Protein AF-A0A2R5FCX0-F1 (afdb_monomer_lite)

InterPro domains:
  IPR032675 Leucine-rich repeat domain superfamily [G3DSA:3.80.10.10] (36-149)

Sequence (157 aa):
CVCDLANGTEAVCTPGGGGSFPADAVVIECYDDGGVFGGNESWPDLQGLDLLQEFYIEHVSAEGELDVLGELPSLTVLRTGPGVELRSFPEGLTASSTLQNLTIASSQLENVSDGLWVLASLINFELNSTGLECLSPLSWVTDASLSLNGETPAVIC

Structure (mmCIF, N/CA/C/O backbone):
data_AF-A0A2R5FCX0-F1
#
_entry.id   AF-A0A2R5FCX0-F1
#
loop_
_atom_site.group_PDB
_atom_site.id
_atom_site.type_symbol
_atom_site.label_atom_id
_atom_site.label_alt_id
_atom_site.label_comp_id
_atom_site.label_asym_id
_atom_site.label_entity_id
_atom_site.label_seq_id
_atom_site.pdbx_PDB_ins_code
_atom_site.Cartn_x
_atom_site.Cartn_y
_atom_site.Cartn_z
_atom_site.occupancy
_atom_site.B_iso_or_equiv
_atom_site.auth_seq_id
_atom_site.auth_comp_id
_ato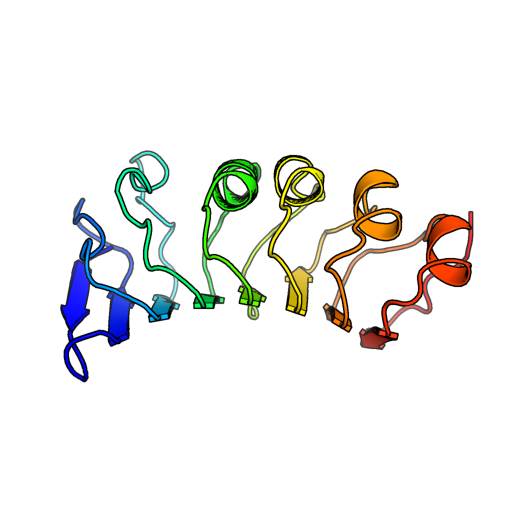m_site.auth_asym_id
_atom_site.auth_atom_id
_atom_site.pdbx_PDB_model_num
ATOM 1 N N . CYS A 1 1 ? -12.616 -12.132 -3.525 1.00 64.25 1 CYS A N 1
ATOM 2 C CA . CYS A 1 1 ? -12.010 -13.241 -2.756 1.00 64.25 1 CYS A CA 1
ATOM 3 C C . CYS A 1 1 ? -13.073 -13.894 -1.889 1.00 64.25 1 CYS A C 1
ATOM 5 O O . CYS A 1 1 ? -14.038 -13.219 -1.548 1.00 64.25 1 CYS A O 1
ATOM 7 N N . VAL A 1 2 ? -12.911 -15.159 -1.510 1.00 68.69 2 VAL A N 1
ATOM 8 C CA . VAL A 1 2 ? -13.639 -15.721 -0.364 1.00 68.69 2 VAL A CA 1
ATOM 9 C C . VAL A 1 2 ? -12.797 -15.436 0.868 1.00 68.69 2 VAL A C 1
ATOM 11 O O . VAL A 1 2 ? -11.653 -15.876 0.934 1.00 68.69 2 VAL A O 1
ATOM 14 N N . CYS A 1 3 ? -13.342 -14.647 1.788 1.00 74.50 3 CYS A N 1
ATOM 15 C CA . CYS A 1 3 ? -12.656 -14.236 3.003 1.00 74.50 3 CYS A CA 1
ATOM 16 C C . CYS A 1 3 ? -13.225 -14.984 4.203 1.00 74.50 3 CYS A C 1
ATOM 18 O O . CYS A 1 3 ? -14.416 -14.870 4.495 1.00 74.50 3 CYS A O 1
ATOM 20 N N . ASP A 1 4 ? -12.357 -15.702 4.904 1.00 74.88 4 ASP A N 1
ATOM 21 C CA . ASP A 1 4 ? -12.657 -16.311 6.190 1.00 74.88 4 ASP A CA 1
ATOM 22 C C . ASP A 1 4 ? -12.060 -15.438 7.300 1.00 74.88 4 ASP A C 1
ATOM 24 O O . ASP A 1 4 ? -10.887 -15.058 7.265 1.00 74.88 4 ASP A O 1
ATOM 28 N N . LEU A 1 5 ? -12.877 -15.099 8.300 1.00 70.94 5 LEU A N 1
ATOM 29 C CA . LEU A 1 5 ? -12.405 -14.373 9.478 1.00 70.94 5 LEU A CA 1
ATOM 30 C C . LEU A 1 5 ? -11.591 -15.327 10.355 1.00 70.94 5 LEU A C 1
ATOM 32 O O . LEU A 1 5 ? -12.148 -16.227 10.986 1.00 70.94 5 LEU A O 1
ATOM 36 N N . ALA A 1 6 ? -10.278 -15.116 10.412 1.00 62.00 6 ALA A N 1
ATOM 37 C CA . ALA A 1 6 ? -9.369 -15.941 11.198 1.00 62.00 6 ALA A CA 1
ATOM 38 C C . ALA A 1 6 ? -9.444 -15.601 12.698 1.00 62.00 6 ALA A C 1
ATOM 40 O O . ALA A 1 6 ? -9.457 -16.511 13.523 1.00 62.00 6 ALA A O 1
ATOM 41 N N . ASN A 1 7 ? -9.551 -14.308 13.053 1.00 66.56 7 ASN A N 1
ATOM 42 C CA . ASN A 1 7 ? -9.510 -13.814 14.445 1.00 66.56 7 ASN A CA 1
ATOM 43 C C . ASN A 1 7 ? -10.404 -12.580 14.708 1.00 66.56 7 ASN A C 1
ATOM 45 O O . ASN A 1 7 ? -10.033 -11.651 15.423 1.00 66.56 7 ASN A O 1
ATOM 49 N N . GLY A 1 8 ? -11.609 -12.546 14.140 1.00 76.44 8 GLY A N 1
ATOM 50 C CA . GLY A 1 8 ? -12.589 -11.477 14.382 1.00 76.44 8 GLY A CA 1
ATOM 51 C C . GLY A 1 8 ? -12.405 -10.241 13.498 1.00 76.44 8 GLY A C 1
ATOM 52 O O . GLY A 1 8 ? -13.361 -9.867 12.839 1.00 76.44 8 GLY A O 1
ATOM 53 N N . THR A 1 9 ? -11.206 -9.651 13.428 1.00 84.25 9 THR A N 1
ATOM 54 C CA . THR A 1 9 ? -10.904 -8.486 12.554 1.00 84.25 9 THR A CA 1
ATOM 55 C C . THR A 1 9 ? -9.828 -8.767 11.504 1.00 84.25 9 THR A C 1
ATOM 57 O O . THR A 1 9 ? -9.456 -7.884 10.738 1.00 84.25 9 THR A O 1
ATOM 60 N N . GLU A 1 10 ? -9.289 -9.980 11.495 1.00 88.94 10 GLU A N 1
ATOM 61 C CA . GLU A 1 10 ? -8.304 -10.445 10.523 1.00 88.94 10 GLU A CA 1
ATOM 62 C C . GLU A 1 10 ? -9.008 -11.358 9.525 1.00 88.94 10 GLU A C 1
ATOM 64 O O . GLU A 1 10 ? -9.633 -12.352 9.918 1.00 88.94 10 GLU A O 1
ATOM 69 N N . ALA A 1 11 ? -8.936 -10.995 8.251 1.00 87.06 11 ALA A N 1
ATOM 70 C CA . ALA A 1 11 ? -9.567 -11.707 7.158 1.00 87.06 11 ALA A CA 1
ATOM 71 C C . ALA A 1 11 ? -8.495 -12.338 6.273 1.00 87.06 11 ALA A C 1
ATOM 73 O O . ALA A 1 11 ? -7.687 -11.634 5.669 1.00 87.06 11 ALA A O 1
ATOM 74 N N . VAL A 1 12 ? -8.525 -13.664 6.171 1.00 85.06 12 VAL A N 1
ATOM 75 C CA . VAL A 1 12 ? -7.694 -14.396 5.218 1.00 85.06 12 VAL A CA 1
ATOM 76 C C . VAL A 1 12 ? -8.556 -14.711 4.011 1.00 85.06 12 VAL A C 1
ATOM 78 O O . VAL A 1 12 ? -9.611 -15.337 4.114 1.00 85.06 12 VAL A O 1
ATOM 81 N N . CYS A 1 13 ? -8.119 -14.228 2.862 1.00 80.12 13 CYS A N 1
ATOM 82 C CA . CYS A 1 13 ? -8.886 -14.197 1.638 1.00 80.12 13 CYS A CA 1
ATOM 83 C C . CYS A 1 13 ? -8.190 -15.037 0.565 1.00 80.12 13 CYS A C 1
ATOM 85 O O . CYS A 1 13 ? -6.999 -14.887 0.310 1.00 80.12 13 CYS A O 1
ATOM 87 N N . THR A 1 14 ? -8.950 -15.898 -0.104 1.00 75.69 14 THR A N 1
ATOM 88 C CA . THR A 1 14 ? -8.472 -16.675 -1.257 1.00 75.69 14 THR A CA 1
ATOM 89 C C . THR A 1 14 ? -9.153 -16.187 -2.538 1.00 75.69 14 THR A C 1
ATOM 91 O O . THR A 1 14 ? -10.342 -15.829 -2.507 1.00 75.69 14 THR A O 1
ATOM 94 N N . PRO A 1 15 ? -8.449 -16.108 -3.681 1.00 67.94 15 PRO A N 1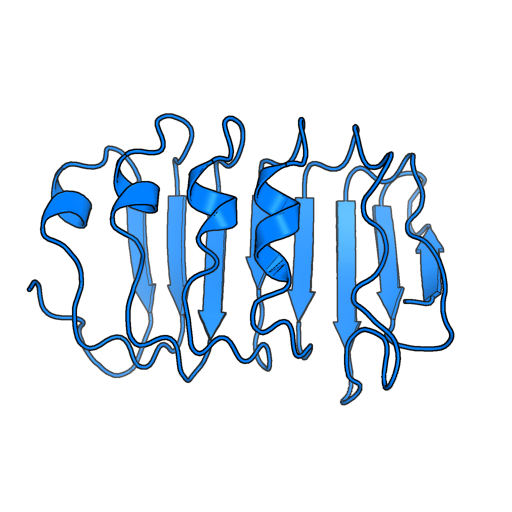
ATOM 95 C CA . PRO A 1 15 ? -9.086 -15.768 -4.947 1.00 67.94 15 PRO A CA 1
ATOM 96 C C . PRO A 1 15 ? -10.162 -16.789 -5.337 1.00 67.94 15 PRO A C 1
ATOM 98 O O . PRO A 1 15 ? -9.970 -17.997 -5.255 1.00 67.94 15 PRO A O 1
ATOM 101 N N . GLY A 1 16 ? -11.323 -16.293 -5.772 1.00 57.09 16 GLY A N 1
ATOM 102 C CA . GLY A 1 16 ? -12.452 -17.119 -6.206 1.00 57.09 16 GLY A CA 1
ATOM 103 C C . GLY A 1 16 ? -13.816 -16.526 -5.838 1.00 57.09 16 GLY A C 1
ATOM 104 O O . GLY A 1 16 ? -14.014 -16.027 -4.734 1.00 57.09 16 GLY A O 1
ATOM 105 N N . GLY A 1 17 ? -14.762 -16.565 -6.780 1.00 54.03 17 GLY A N 1
ATOM 106 C CA . GLY A 1 17 ? -16.206 -16.600 -6.505 1.00 54.03 17 GLY A CA 1
ATOM 107 C C . GLY A 1 17 ? -16.938 -15.326 -6.055 1.00 54.03 17 GLY A C 1
ATOM 108 O O . GLY A 1 17 ? -18.054 -15.463 -5.562 1.00 54.03 17 GLY A O 1
ATOM 109 N N . GLY A 1 18 ? -16.374 -14.122 -6.208 1.00 54.78 18 GLY A N 1
ATOM 110 C CA . GLY A 1 18 ? -17.151 -12.878 -6.051 1.00 54.78 18 GLY A CA 1
ATOM 111 C C . GLY A 1 18 ? -17.589 -12.506 -4.620 1.00 54.78 18 GLY A C 1
ATOM 112 O O . GLY A 1 18 ? -18.670 -11.951 -4.434 1.00 54.78 18 GLY A O 1
ATOM 113 N N . GLY A 1 19 ? -16.784 -12.809 -3.594 1.00 61.84 19 GLY A N 1
ATOM 114 C CA . GLY A 1 19 ? -17.033 -12.353 -2.215 1.00 61.84 19 GLY A CA 1
ATOM 115 C C . GLY A 1 19 ? -16.568 -10.913 -1.934 1.00 61.84 19 GLY A C 1
ATOM 116 O O . GLY A 1 19 ? -15.613 -10.432 -2.548 1.00 61.84 19 GLY A O 1
ATOM 117 N N . SER A 1 20 ? -17.241 -10.246 -0.988 1.00 72.06 20 SER A N 1
ATOM 118 C CA . SER A 1 20 ? -16.876 -8.929 -0.450 1.00 72.06 20 SER A CA 1
ATOM 119 C C . SER A 1 20 ? -15.928 -9.053 0.742 1.00 72.06 20 SER A C 1
ATOM 121 O O . SER A 1 20 ? -15.997 -10.025 1.497 1.00 72.06 20 SER A O 1
ATOM 123 N N . PHE A 1 21 ? -15.097 -8.039 0.960 1.00 82.94 21 PHE A N 1
ATOM 124 C CA . PHE A 1 21 ? -14.307 -7.951 2.183 1.00 82.94 21 PHE A CA 1
ATOM 125 C C . PHE A 1 21 ? -15.192 -7.667 3.409 1.00 82.94 21 PHE A C 1
ATOM 127 O O . PHE A 1 21 ? -16.232 -7.014 3.276 1.00 82.94 21 PHE A O 1
ATOM 134 N N . PRO A 1 22 ? -14.814 -8.143 4.608 1.00 84.75 22 PRO A N 1
ATOM 135 C CA . PRO A 1 22 ? -15.530 -7.805 5.834 1.00 84.75 22 PRO A CA 1
ATOM 136 C C . PRO A 1 22 ? -15.314 -6.325 6.167 1.00 84.75 22 PRO A C 1
ATOM 138 O O . PRO A 1 22 ? -14.176 -5.876 6.261 1.00 84.75 22 PRO A O 1
ATOM 141 N N . ALA A 1 23 ? -16.395 -5.567 6.369 1.00 86.88 23 ALA A N 1
ATOM 142 C CA . ALA A 1 23 ? -16.318 -4.132 6.677 1.00 86.88 23 ALA A CA 1
ATOM 143 C C . ALA A 1 23 ? -15.597 -3.828 8.006 1.00 86.88 23 ALA A C 1
ATOM 145 O O . ALA A 1 23 ? -15.067 -2.739 8.208 1.00 86.88 23 ALA A O 1
ATOM 146 N N . ASP A 1 24 ? -15.587 -4.794 8.922 1.00 89.12 24 ASP A N 1
ATOM 147 C CA . ASP A 1 24 ? -14.906 -4.748 10.212 1.00 89.12 24 ASP A CA 1
ATOM 148 C C . ASP A 1 24 ? -13.472 -5.300 10.172 1.00 89.12 24 ASP A C 1
ATOM 150 O O . AS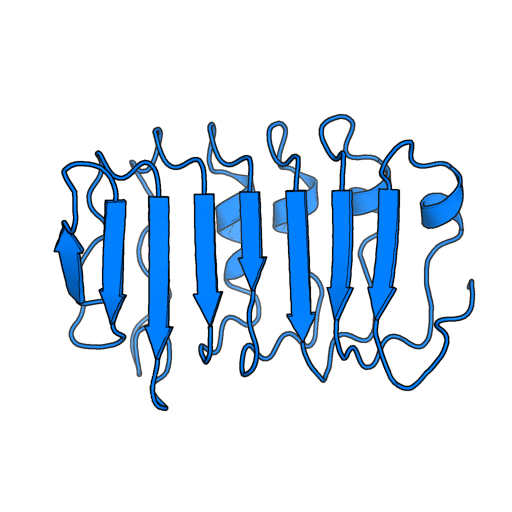P A 1 24 ? -12.801 -5.337 11.208 1.00 89.12 24 ASP A O 1
ATOM 154 N N . ALA A 1 25 ? -12.979 -5.705 8.995 1.00 89.75 25 ALA A N 1
ATOM 155 C CA . ALA A 1 25 ? -11.607 -6.156 8.843 1.00 89.75 25 ALA A CA 1
ATOM 156 C C . ALA A 1 25 ? -10.627 -4.992 9.045 1.00 89.75 25 ALA A C 1
ATOM 158 O O . ALA A 1 25 ? -10.691 -3.957 8.384 1.00 89.75 25 ALA A O 1
ATOM 159 N N . VAL A 1 26 ? -9.688 -5.202 9.960 1.00 94.69 26 VAL A N 1
ATOM 160 C CA . VAL A 1 26 ? -8.536 -4.327 10.204 1.00 94.69 26 VAL A CA 1
ATOM 161 C C . VAL A 1 26 ? -7.330 -4.808 9.405 1.00 94.69 26 VAL A C 1
ATOM 163 O O . VAL A 1 26 ? -6.512 -3.998 8.971 1.00 94.69 26 VAL A O 1
ATOM 166 N N . VAL A 1 27 ? -7.243 -6.120 9.189 1.00 93.31 27 VAL A N 1
ATOM 167 C CA . VAL A 1 27 ? -6.189 -6.767 8.413 1.00 93.31 27 VAL A CA 1
ATOM 168 C C . VAL A 1 27 ? -6.848 -7.653 7.373 1.00 93.31 27 VAL A C 1
ATOM 170 O O . VAL A 1 27 ? -7.718 -8.463 7.706 1.00 93.31 27 VAL A O 1
ATOM 173 N N . ILE A 1 28 ? -6.435 -7.500 6.121 1.00 89.94 28 ILE A N 1
ATOM 174 C CA . ILE A 1 28 ? -6.815 -8.397 5.035 1.00 89.94 28 ILE A CA 1
ATOM 175 C C . ILE A 1 28 ? -5.543 -8.958 4.428 1.00 89.94 28 ILE A C 1
ATOM 177 O O . ILE A 1 28 ? -4.693 -8.213 3.941 1.00 89.94 28 ILE A O 1
ATOM 181 N N . GLU A 1 29 ? -5.457 -10.279 4.405 1.00 87.62 29 GLU A N 1
ATOM 182 C CA . GLU A 1 29 ? -4.377 -10.994 3.750 1.00 87.62 29 GLU A CA 1
ATOM 183 C C . GLU A 1 29 ? -4.946 -11.844 2.628 1.00 87.62 29 GLU A C 1
ATOM 185 O O . GLU A 1 29 ? -5.798 -12.706 2.848 1.00 87.62 29 GLU A O 1
ATOM 190 N N . CYS A 1 30 ? -4.483 -11.599 1.410 1.00 81.12 30 CYS A N 1
ATOM 191 C CA . CYS A 1 30 ? -4.867 -12.375 0.250 1.00 81.12 30 CYS A CA 1
ATOM 192 C C . CYS A 1 30 ? -3.681 -13.188 -0.247 1.00 81.12 30 CYS A C 1
ATOM 194 O O . CYS A 1 30 ? -2.706 -12.624 -0.745 1.00 81.12 30 CYS A O 1
ATOM 196 N N . TYR A 1 31 ? -3.806 -14.506 -0.152 1.00 77.31 31 TYR A N 1
ATOM 197 C CA . TYR A 1 31 ? -2.812 -15.448 -0.646 1.00 77.31 31 TYR A CA 1
ATOM 198 C C . TYR A 1 31 ? -3.419 -16.279 -1.758 1.00 77.31 31 TYR A C 1
ATOM 200 O O . TYR A 1 31 ? -4.587 -16.672 -1.687 1.00 77.31 31 TYR A O 1
ATOM 208 N N . ASP A 1 32 ? -2.605 -16.574 -2.756 1.00 67.44 32 ASP A N 1
ATOM 209 C CA . ASP A 1 32 ? -3.019 -17.356 -3.900 1.00 67.44 32 ASP A CA 1
ATOM 210 C C . ASP A 1 32 ? -2.015 -18.458 -4.265 1.00 67.44 32 ASP A C 1
ATOM 212 O O . ASP A 1 32 ? -0.823 -18.376 -3.963 1.00 67.44 32 ASP A O 1
ATOM 216 N N . ASP A 1 33 ? -2.536 -19.490 -4.928 1.00 56.41 33 ASP A N 1
ATOM 217 C CA . ASP A 1 33 ? -1.844 -20.630 -5.527 1.00 56.41 33 ASP A CA 1
ATOM 218 C C . ASP A 1 33 ? -1.939 -20.672 -7.077 1.00 56.41 33 ASP A C 1
ATOM 220 O O . ASP A 1 33 ? -1.603 -21.689 -7.691 1.00 56.41 33 ASP A O 1
ATOM 224 N N . GLY A 1 34 ? -2.325 -19.572 -7.739 1.00 53.97 34 GLY A N 1
ATOM 225 C CA . GLY A 1 34 ? -2.275 -19.363 -9.197 1.00 53.97 34 GLY A CA 1
ATOM 226 C C . GLY A 1 34 ? -3.522 -18.741 -9.869 1.00 53.97 34 GLY A C 1
ATOM 227 O O . GLY A 1 34 ? -3.637 -18.818 -11.096 1.00 53.97 34 GLY A O 1
ATOM 228 N N . GLY A 1 35 ? -4.479 -18.191 -9.121 1.00 52.47 35 GLY A N 1
ATOM 229 C CA . GLY A 1 35 ? -5.620 -17.396 -9.571 1.00 52.47 35 GLY A CA 1
ATOM 230 C C . GLY A 1 35 ? -5.374 -15.883 -9.753 1.00 52.47 35 GLY A C 1
ATOM 231 O O . GLY A 1 35 ? -4.399 -15.280 -9.329 1.00 52.47 35 GLY A O 1
ATOM 232 N N . VAL A 1 36 ? -6.321 -15.228 -10.426 1.00 52.00 36 VAL A N 1
ATOM 233 C CA . VAL A 1 36 ? -6.359 -13.763 -10.602 1.00 52.00 36 VAL A CA 1
ATOM 234 C C . VAL A 1 36 ? -7.285 -13.183 -9.530 1.00 52.00 36 VAL A C 1
ATOM 236 O O . VAL A 1 36 ? -8.321 -13.795 -9.246 1.00 52.00 36 VAL A O 1
ATOM 239 N N . PHE A 1 37 ? -6.993 -12.004 -8.961 1.00 51.66 37 PHE A N 1
ATOM 240 C CA . PHE A 1 37 ? -8.006 -11.287 -8.174 1.00 51.66 37 PHE A CA 1
ATOM 241 C C . PHE A 1 37 ? -9.245 -11.081 -9.050 1.00 51.66 37 PHE A C 1
ATOM 243 O O . PHE A 1 37 ? -9.144 -10.533 -10.140 1.00 51.66 37 PHE A O 1
ATOM 250 N N . GLY A 1 38 ? -10.395 -11.596 -8.615 1.00 45.69 38 GLY A N 1
ATOM 251 C CA . GLY A 1 38 ? -11.632 -11.530 -9.399 1.00 45.69 38 GLY A CA 1
ATOM 252 C C . GLY A 1 38 ? -11.722 -12.502 -10.586 1.00 45.69 38 GLY A C 1
ATOM 253 O O . GLY A 1 38 ? -12.807 -12.699 -11.116 1.00 45.69 38 GLY A O 1
ATOM 254 N N . GLY A 1 39 ? -10.666 -13.205 -11.004 1.00 51.06 39 GLY A N 1
ATOM 255 C CA . GLY A 1 39 ? -10.753 -14.055 -12.201 1.00 51.06 39 GLY A CA 1
ATOM 256 C C . GLY A 1 39 ? -11.067 -13.229 -13.461 1.00 51.06 39 GLY A C 1
ATOM 257 O O . GLY A 1 39 ? -10.251 -12.430 -13.898 1.00 51.06 39 GLY A O 1
ATOM 258 N N . ASN A 1 40 ? -12.238 -13.435 -14.070 1.00 48.81 40 ASN A N 1
ATOM 259 C CA . ASN A 1 40 ? -12.795 -12.594 -15.144 1.00 48.81 40 ASN A CA 1
ATOM 260 C C . ASN A 1 40 ? -13.643 -11.412 -14.619 1.00 48.81 40 ASN A C 1
ATOM 262 O O . ASN A 1 40 ? -14.323 -10.751 -15.407 1.00 48.81 40 ASN A O 1
ATOM 266 N N . GLU A 1 41 ? -13.653 -11.192 -13.309 1.00 52.94 41 GLU A N 1
ATOM 267 C CA . GLU A 1 41 ? -14.399 -10.156 -12.599 1.00 52.94 41 GLU A CA 1
ATOM 268 C C . GLU A 1 41 ? -13.451 -9.045 -12.128 1.00 52.94 41 GLU A C 1
ATOM 270 O O . GLU A 1 41 ? -12.258 -9.259 -11.925 1.00 52.94 41 GLU A O 1
ATOM 275 N N . SER A 1 42 ? -14.006 -7.842 -11.994 1.00 61.34 42 SER A N 1
ATOM 276 C CA . SER A 1 42 ? -13.323 -6.627 -11.549 1.00 61.34 42 SER A CA 1
ATOM 277 C C . SER A 1 42 ? -12.684 -6.775 -10.163 1.00 61.34 42 SER A C 1
ATOM 279 O O . SER A 1 42 ? -13.102 -7.613 -9.360 1.00 61.34 42 SER A O 1
ATOM 281 N N . TRP A 1 43 ? -11.710 -5.909 -9.866 1.00 69.25 43 TRP A N 1
ATOM 282 C CA . TRP A 1 43 ? -11.178 -5.721 -8.517 1.00 69.25 43 TRP A CA 1
ATOM 283 C C . TRP A 1 43 ? -12.321 -5.595 -7.487 1.00 69.25 43 TRP A C 1
ATOM 285 O O . TRP A 1 43 ? -13.343 -4.966 -7.787 1.00 69.25 43 TRP A O 1
ATOM 295 N N . PRO A 1 44 ? -12.213 -6.225 -6.303 1.00 72.12 44 PRO A N 1
ATOM 296 C CA . PRO A 1 44 ? -13.263 -6.181 -5.297 1.00 72.12 44 PRO A CA 1
ATOM 297 C C . PRO A 1 44 ? -13.529 -4.753 -4.833 1.00 72.12 44 PRO A C 1
ATOM 299 O O . PRO A 1 44 ? -12.618 -3.936 -4.706 1.00 72.12 44 PRO A O 1
ATOM 302 N N . ASP A 1 45 ? -14.797 -4.486 -4.533 1.00 75.62 45 ASP A N 1
ATOM 303 C CA . ASP A 1 45 ? -15.208 -3.214 -3.958 1.00 75.62 45 ASP A CA 1
ATOM 304 C C . ASP A 1 45 ? -14.582 -3.048 -2.567 1.00 75.62 45 ASP A C 1
ATOM 306 O O . ASP A 1 45 ? -14.737 -3.903 -1.690 1.00 75.62 45 ASP A O 1
ATOM 310 N N . LEU A 1 46 ? -13.853 -1.947 -2.395 1.00 80.81 46 LEU A N 1
ATOM 311 C CA . LEU A 1 46 ? -13.210 -1.567 -1.140 1.00 80.81 46 LEU A CA 1
ATOM 312 C C . LEU A 1 46 ? -14.048 -0.554 -0.346 1.00 80.81 46 LEU A C 1
ATOM 314 O O . LEU A 1 46 ? -13.634 -0.130 0.735 1.00 80.81 46 LEU A O 1
ATOM 318 N N . GLN A 1 47 ? -15.215 -0.145 -0.858 1.00 81.56 47 GLN A N 1
ATOM 319 C CA . GLN A 1 47 ? -16.092 0.785 -0.151 1.00 81.56 47 GLN A CA 1
ATOM 320 C C . GLN A 1 47 ? -16.521 0.228 1.208 1.00 81.56 47 GLN A C 1
ATOM 322 O O . GLN A 1 47 ? -16.979 -0.907 1.333 1.00 81.56 47 GLN A O 1
ATOM 327 N N . GLY A 1 48 ? -16.413 1.071 2.236 1.00 84.50 48 GLY A N 1
ATOM 328 C CA . GLY A 1 48 ? -16.792 0.727 3.607 1.00 84.50 48 GLY A CA 1
ATOM 329 C C . GLY A 1 48 ? -15.712 -0.004 4.404 1.00 84.50 48 GLY A C 1
ATOM 330 O O . GLY A 1 48 ? -15.957 -0.335 5.562 1.00 84.50 48 GLY A O 1
ATOM 331 N N . LEU A 1 49 ? -14.514 -0.211 3.845 1.00 89.69 49 LEU A N 1
ATOM 332 C CA . LEU A 1 49 ? -13.337 -0.701 4.576 1.00 89.69 49 LEU A CA 1
ATOM 333 C C . LEU A 1 49 ? -12.651 0.418 5.374 1.00 89.69 49 LEU A C 1
ATOM 335 O O . LEU A 1 49 ? -11.431 0.573 5.356 1.00 89.69 49 LEU A O 1
ATOM 339 N N . ASP A 1 50 ? -13.441 1.203 6.105 1.00 92.25 50 ASP A N 1
ATOM 340 C CA . ASP A 1 50 ? -12.974 2.394 6.826 1.00 92.25 50 ASP A CA 1
ATOM 341 C C . ASP A 1 50 ? -12.003 2.054 7.968 1.00 92.25 50 ASP A C 1
ATOM 343 O O . ASP A 1 50 ? -11.275 2.922 8.449 1.00 92.25 50 ASP A O 1
ATOM 347 N N . LEU A 1 51 ? -12.004 0.797 8.419 1.00 94.38 51 LEU A N 1
ATOM 348 C CA . LEU A 1 51 ? -11.169 0.291 9.509 1.00 94.38 51 LEU A CA 1
ATOM 349 C C . LEU A 1 51 ? -9.916 -0.443 9.027 1.00 94.38 51 LEU A C 1
ATOM 351 O O . LEU A 1 51 ? -9.079 -0.790 9.864 1.00 94.38 51 LEU A O 1
ATOM 355 N N . LEU A 1 52 ? -9.781 -0.673 7.717 1.00 94.94 52 LEU A N 1
ATOM 356 C CA . LEU A 1 52 ? -8.672 -1.438 7.167 1.00 94.94 52 LEU A CA 1
ATOM 357 C C . LEU A 1 52 ? -7.363 -0.679 7.371 1.00 94.94 52 LEU A C 1
ATOM 359 O O . LEU A 1 52 ? -7.193 0.433 6.874 1.00 94.94 52 LEU A O 1
ATOM 363 N N . GLN A 1 53 ? -6.442 -1.297 8.103 1.00 96.56 53 GLN A N 1
ATOM 364 C CA . GLN A 1 53 ? -5.130 -0.740 8.425 1.00 96.56 53 GLN A CA 1
ATOM 365 C C . GLN A 1 53 ? -4.019 -1.434 7.657 1.00 96.56 53 GLN A C 1
ATOM 367 O O . GLN A 1 53 ? -3.061 -0.766 7.258 1.00 96.56 53 GLN A O 1
ATOM 372 N N . GLU A 1 54 ? -4.156 -2.740 7.435 1.00 95.88 54 GLU A N 1
ATOM 373 C CA . GLU A 1 54 ? -3.139 -3.557 6.787 1.00 95.88 54 GLU A CA 1
ATOM 374 C C . GLU A 1 54 ? -3.747 -4.357 5.638 1.00 95.88 54 GLU A C 1
ATOM 376 O O . GLU A 1 54 ? -4.726 -5.088 5.811 1.00 95.88 54 GLU A O 1
ATOM 381 N N . PHE A 1 55 ? -3.150 -4.219 4.457 1.00 92.62 55 PHE A N 1
ATOM 382 C CA . PHE A 1 55 ? -3.532 -4.971 3.271 1.00 92.62 55 PHE A CA 1
ATOM 383 C C . PHE A 1 55 ? -2.315 -5.710 2.722 1.00 92.62 55 PHE A C 1
ATOM 385 O O . PHE A 1 55 ? -1.312 -5.092 2.346 1.00 92.62 55 PHE A O 1
ATOM 392 N N . TYR A 1 56 ? -2.409 -7.036 2.692 1.00 90.00 56 TYR A N 1
ATOM 393 C CA . TYR A 1 56 ? -1.401 -7.913 2.121 1.00 90.00 56 TYR A CA 1
ATOM 394 C C . TYR A 1 56 ? -1.961 -8.663 0.920 1.00 90.00 56 TYR A C 1
ATOM 396 O O . TYR A 1 56 ? -3.042 -9.248 0.998 1.00 90.00 56 TYR A O 1
ATOM 404 N N . ILE A 1 57 ? -1.211 -8.669 -0.179 1.00 85.06 57 ILE A N 1
ATOM 405 C CA . ILE A 1 57 ? -1.528 -9.461 -1.368 1.00 85.06 57 ILE A CA 1
ATOM 406 C C . ILE A 1 57 ? -0.296 -10.213 -1.849 1.00 85.06 57 ILE A C 1
ATOM 408 O O . ILE A 1 57 ? 0.794 -9.654 -1.915 1.00 85.06 57 ILE A O 1
ATOM 412 N N . GLU A 1 58 ? -0.465 -11.466 -2.236 1.00 82.25 58 GLU A N 1
ATOM 413 C CA . GLU A 1 58 ? 0.602 -12.301 -2.779 1.00 82.25 58 GLU A CA 1
ATOM 414 C C . GLU A 1 58 ? 0.050 -13.195 -3.887 1.00 82.25 58 GLU A C 1
ATOM 416 O O . GLU A 1 58 ? -1.084 -13.657 -3.794 1.00 82.25 58 GLU A O 1
ATOM 421 N N . HIS A 1 59 ? 0.854 -13.439 -4.925 1.00 76.38 59 HIS A N 1
ATOM 422 C CA . HIS A 1 59 ? 0.499 -14.272 -6.076 1.00 76.38 59 HIS A CA 1
ATOM 423 C C . HIS A 1 59 ? -0.749 -13.793 -6.842 1.00 76.38 59 HIS A C 1
ATOM 425 O O . HIS A 1 59 ? -1.442 -14.578 -7.468 1.00 76.38 59 HIS A O 1
ATOM 431 N N . VAL A 1 60 ? -1.013 -12.482 -6.854 1.00 71.62 60 VAL A N 1
ATOM 432 C CA . VAL A 1 60 ? -2.220 -11.884 -7.445 1.00 71.62 60 VAL A CA 1
ATOM 433 C C . VAL A 1 60 ? -1.867 -10.840 -8.511 1.00 71.62 60 VAL A C 1
ATOM 435 O O . VAL A 1 60 ? -1.073 -9.939 -8.259 1.00 71.62 60 VAL A O 1
ATOM 438 N N . SER A 1 61 ? -2.523 -10.875 -9.678 1.00 70.12 61 SER A N 1
ATOM 439 C CA . SER A 1 61 ? -2.449 -9.767 -10.649 1.00 70.12 61 SER A CA 1
ATOM 440 C C . SER A 1 61 ? -3.295 -8.571 -10.186 1.00 70.12 61 SER A C 1
ATOM 442 O O . SER A 1 61 ? -4.486 -8.731 -9.919 1.00 70.12 61 SER A O 1
ATOM 444 N N . ALA A 1 62 ? -2.675 -7.389 -10.083 1.00 68.94 62 ALA A N 1
ATOM 445 C CA . ALA A 1 62 ? -3.274 -6.163 -9.535 1.00 68.94 62 ALA A CA 1
ATOM 446 C C . ALA A 1 62 ? -2.917 -4.895 -10.348 1.00 68.94 62 ALA A C 1
ATOM 448 O O . ALA A 1 62 ? -2.866 -3.789 -9.805 1.00 68.94 62 ALA A O 1
ATOM 449 N N . GLU A 1 63 ? -2.607 -5.047 -11.641 1.00 68.06 63 GLU A N 1
ATOM 450 C CA . GLU A 1 63 ? -2.144 -3.950 -12.508 1.00 68.06 63 GLU A CA 1
ATOM 451 C C . GLU A 1 63 ? -3.194 -2.824 -12.593 1.00 68.06 63 GLU A C 1
ATOM 453 O O . GLU A 1 63 ? -4.299 -3.038 -13.077 1.00 68.06 63 GLU A O 1
ATOM 458 N N . GLY A 1 64 ? -2.847 -1.622 -12.113 1.00 66.44 64 GLY A N 1
ATOM 459 C CA . GLY A 1 64 ? -3.721 -0.436 -12.131 1.00 66.44 64 GLY A CA 1
ATOM 460 C C . GLY A 1 64 ? -4.841 -0.418 -11.082 1.00 66.44 64 GLY A C 1
ATOM 461 O O . GLY A 1 64 ? -5.524 0.589 -10.940 1.00 66.44 64 GLY A O 1
ATOM 462 N N . GLU A 1 65 ? -5.010 -1.493 -10.314 1.00 76.62 65 GLU A N 1
ATOM 463 C CA . GLU A 1 65 ? -6.125 -1.640 -9.369 1.00 76.62 65 GLU A CA 1
ATOM 464 C C . GLU A 1 65 ? -5.735 -1.299 -7.921 1.00 76.62 65 GLU A C 1
ATOM 466 O O . GLU A 1 65 ? -6.585 -1.165 -7.047 1.00 76.62 65 GLU A O 1
ATOM 471 N N . LEU A 1 66 ? -4.442 -1.110 -7.637 1.00 84.94 66 LEU A N 1
ATOM 472 C CA . LEU A 1 66 ? -3.984 -0.684 -6.308 1.00 84.94 66 LEU A CA 1
ATOM 473 C C . LEU A 1 66 ? -4.213 0.811 -6.043 1.00 84.94 66 LEU A C 1
ATOM 475 O O . LEU A 1 66 ? -4.076 1.244 -4.901 1.00 84.94 66 LEU A O 1
ATOM 479 N N . ASP A 1 67 ? -4.591 1.596 -7.057 1.00 87.38 67 ASP A N 1
ATOM 480 C CA . ASP A 1 67 ? -4.836 3.036 -6.916 1.00 87.38 67 ASP A CA 1
ATOM 481 C C . ASP A 1 67 ? -5.938 3.337 -5.894 1.00 87.38 67 ASP A C 1
ATOM 483 O O . ASP A 1 67 ? -5.792 4.246 -5.074 1.00 87.38 67 ASP A O 1
ATOM 487 N N . VAL A 1 68 ? -7.005 2.529 -5.881 1.00 86.94 68 VAL A N 1
ATOM 488 C CA . VAL A 1 68 ? -8.146 2.709 -4.968 1.00 86.94 68 VAL A CA 1
ATOM 489 C C . VAL A 1 68 ? -7.760 2.542 -3.492 1.00 86.94 68 VAL A C 1
ATOM 491 O O . VAL A 1 68 ? -8.413 3.100 -2.613 1.00 86.94 68 VAL A O 1
ATOM 494 N N . LEU A 1 69 ? -6.654 1.852 -3.185 1.00 90.06 69 LEU A N 1
ATOM 495 C CA . LEU A 1 69 ? -6.162 1.716 -1.809 1.00 90.06 69 LEU A CA 1
ATOM 496 C C . LEU A 1 69 ? -5.685 3.053 -1.225 1.00 90.06 69 LEU A C 1
ATOM 498 O O . LEU A 1 69 ? -5.667 3.211 -0.005 1.00 90.06 69 LEU A O 1
ATOM 502 N N . GLY A 1 70 ? -5.333 4.025 -2.072 1.00 90.31 70 GLY A N 1
ATOM 503 C CA . GLY A 1 70 ? -4.969 5.371 -1.635 1.00 90.31 70 GLY A CA 1
ATOM 504 C C . GLY A 1 70 ? -6.132 6.154 -1.021 1.00 90.31 70 GLY A C 1
ATOM 505 O O . GLY A 1 70 ? -5.900 7.080 -0.244 1.00 90.31 70 GLY A O 1
ATOM 506 N N . GLU A 1 71 ? -7.373 5.764 -1.324 1.00 91.25 71 GLU A N 1
ATOM 507 C CA . GLU A 1 71 ? -8.593 6.398 -0.810 1.00 91.25 71 GLU A CA 1
ATOM 508 C C . GLU A 1 71 ? -9.017 5.854 0.563 1.00 91.25 71 GLU A C 1
ATOM 510 O O . GLU A 1 71 ? -9.897 6.426 1.211 1.00 91.25 71 GLU A O 1
ATOM 515 N N . LEU A 1 72 ? -8.395 4.766 1.032 1.00 93.31 72 LEU A N 1
ATOM 516 C CA . LEU A 1 72 ? -8.751 4.146 2.301 1.00 93.31 72 LEU A CA 1
ATOM 517 C C . LEU A 1 72 ? -8.294 5.013 3.485 1.00 93.31 72 LEU A C 1
ATOM 519 O O . LEU A 1 72 ? -7.096 5.260 3.645 1.00 93.31 72 LEU A O 1
ATOM 523 N N . PRO A 1 73 ? -9.220 5.438 4.365 1.00 94.06 73 PRO A N 1
ATOM 524 C CA . PRO A 1 73 ? -8.951 6.473 5.363 1.00 94.06 73 PRO A CA 1
ATOM 525 C C . PRO A 1 73 ? -8.058 6.011 6.518 1.00 94.06 73 PRO A C 1
ATOM 527 O O . PRO A 1 73 ? -7.574 6.851 7.273 1.00 94.06 73 PRO A O 1
ATOM 530 N N . SER A 1 74 ? -7.873 4.699 6.678 1.00 96.25 74 SER A N 1
ATOM 531 C CA . SER A 1 74 ? -7.125 4.101 7.788 1.00 96.25 74 SER A CA 1
ATOM 532 C C . SER A 1 74 ? -5.952 3.237 7.332 1.00 96.25 74 SER A C 1
ATOM 534 O O . SER A 1 74 ? -5.248 2.698 8.185 1.00 96.25 74 SER A O 1
ATOM 536 N N . LEU A 1 75 ? -5.712 3.101 6.022 1.00 96.69 75 LEU A N 1
ATOM 537 C CA . LEU A 1 75 ? -4.681 2.198 5.521 1.00 96.69 75 LEU A CA 1
ATOM 538 C C . LEU A 1 75 ? -3.299 2.751 5.878 1.00 96.69 75 LEU A C 1
ATOM 540 O O . LEU A 1 75 ? -2.924 3.846 5.460 1.00 96.69 75 LEU A O 1
ATOM 544 N N . THR A 1 76 ? -2.540 1.984 6.654 1.00 97.50 76 THR A N 1
ATOM 545 C CA . THR A 1 76 ? -1.195 2.360 7.119 1.00 97.50 76 THR A CA 1
ATOM 546 C C . THR A 1 76 ? -0.115 1.446 6.564 1.00 97.50 76 THR A C 1
ATOM 548 O O . THR A 1 76 ? 1.029 1.881 6.410 1.00 97.50 76 THR A O 1
ATOM 551 N N . VAL A 1 77 ? -0.469 0.205 6.228 1.00 97.19 77 VAL A N 1
ATOM 552 C CA . VAL A 1 77 ? 0.454 -0.805 5.720 1.00 97.19 77 VAL A CA 1
ATOM 553 C C . VAL A 1 77 ? -0.107 -1.410 4.440 1.00 97.19 77 VAL A C 1
ATOM 555 O O . VAL A 1 77 ? -1.186 -2.000 4.440 1.00 97.19 77 VAL A O 1
ATOM 558 N N . LEU A 1 78 ? 0.662 -1.307 3.359 1.00 94.31 78 LEU A N 1
ATOM 559 C CA . LEU A 1 78 ? 0.418 -2.039 2.122 1.00 94.31 78 LEU A CA 1
ATOM 560 C C . LEU A 1 78 ? 1.637 -2.889 1.801 1.00 94.31 78 LEU A C 1
ATOM 562 O O . LEU A 1 78 ? 2.757 -2.385 1.689 1.00 94.31 78 LEU A O 1
ATOM 566 N N . ARG A 1 79 ? 1.419 -4.188 1.635 1.00 92.25 79 ARG A N 1
ATOM 567 C CA . ARG A 1 79 ? 2.480 -5.137 1.324 1.00 92.25 79 ARG A CA 1
ATOM 568 C C . ARG A 1 79 ? 2.050 -6.008 0.154 1.00 92.25 79 ARG A C 1
ATOM 570 O O . ARG A 1 79 ? 0.990 -6.622 0.172 1.00 92.25 79 ARG A O 1
ATOM 577 N N . THR A 1 80 ? 2.901 -6.064 -0.858 1.00 88.56 80 THR A N 1
ATOM 578 C CA . THR A 1 80 ? 2.767 -7.009 -1.965 1.00 88.56 80 THR A CA 1
ATOM 579 C C . THR A 1 80 ? 3.879 -8.044 -1.860 1.00 88.56 80 THR A C 1
ATOM 581 O O . THR A 1 80 ? 5.026 -7.711 -1.545 1.00 88.56 80 THR A O 1
ATOM 584 N N . GLY A 1 81 ? 3.520 -9.306 -2.045 1.00 84.12 81 GLY A N 1
ATOM 585 C CA . GLY A 1 81 ? 4.425 -10.440 -2.050 1.00 84.12 81 GLY A CA 1
ATOM 586 C C . GLY A 1 81 ? 4.788 -10.893 -3.470 1.00 84.12 81 GLY A C 1
ATOM 587 O O . GLY A 1 81 ? 4.360 -10.292 -4.458 1.00 84.12 81 GLY A O 1
ATOM 588 N N . PRO A 1 82 ? 5.590 -11.963 -3.587 1.00 77.25 82 PRO A N 1
ATOM 589 C CA . PRO A 1 82 ? 5.931 -12.587 -4.861 1.00 77.25 82 PRO A CA 1
ATOM 590 C C . PRO A 1 82 ? 4.707 -12.888 -5.734 1.00 77.25 82 PRO A C 1
ATOM 592 O O . PRO A 1 82 ? 3.618 -13.155 -5.240 1.00 77.25 82 PRO A O 1
ATOM 595 N N . GLY A 1 83 ? 4.886 -12.863 -7.056 1.00 76.31 83 GLY A N 1
ATOM 596 C CA . GLY A 1 83 ? 3.814 -13.176 -8.008 1.00 76.31 83 GLY A CA 1
ATOM 597 C C . GLY A 1 83 ? 2.786 -12.060 -8.216 1.00 76.31 83 GLY A C 1
ATOM 598 O O . GLY A 1 83 ? 1.884 -12.233 -9.031 1.00 76.31 83 GLY A O 1
ATOM 599 N N . VAL A 1 84 ? 2.939 -10.913 -7.547 1.00 79.81 84 VAL A N 1
ATOM 600 C CA . VAL A 1 84 ? 2.220 -9.688 -7.904 1.00 79.81 84 VAL A CA 1
ATOM 601 C C . VAL A 1 84 ? 2.944 -9.007 -9.066 1.00 79.81 84 VAL A C 1
ATOM 603 O O . VAL A 1 84 ? 4.096 -8.589 -8.954 1.00 79.81 84 VAL A O 1
ATOM 606 N N . GLU A 1 85 ? 2.279 -8.919 -10.217 1.00 77.25 85 GLU A N 1
ATOM 607 C CA . GLU A 1 85 ? 2.817 -8.244 -11.401 1.00 77.25 85 GLU A CA 1
ATOM 608 C C . GLU A 1 85 ? 2.348 -6.784 -11.441 1.00 77.25 85 GLU A C 1
ATOM 610 O O . GLU A 1 85 ? 1.182 -6.503 -11.716 1.00 77.25 85 GLU A O 1
ATOM 615 N N . LEU A 1 86 ? 3.266 -5.847 -11.183 1.00 79.19 86 LEU A N 1
ATOM 616 C CA . LEU A 1 86 ? 3.054 -4.405 -11.355 1.00 79.19 86 LEU A CA 1
ATOM 617 C C . LEU A 1 86 ? 4.040 -3.866 -12.388 1.00 79.19 86 LEU A C 1
ATOM 619 O O . LEU A 1 86 ? 5.245 -3.861 -12.130 1.00 79.19 86 LEU A O 1
ATOM 623 N N . ARG A 1 87 ? 3.537 -3.396 -13.532 1.00 79.00 87 ARG A N 1
ATOM 624 C CA . ARG A 1 87 ? 4.355 -2.709 -14.547 1.00 79.00 87 ARG A CA 1
ATOM 625 C C . ARG A 1 87 ? 4.500 -1.218 -14.275 1.00 79.00 87 ARG A C 1
ATOM 627 O O . ARG A 1 87 ? 5.550 -0.635 -14.522 1.00 79.00 87 ARG A O 1
ATOM 634 N N . SER A 1 88 ? 3.445 -0.612 -13.745 1.00 81.75 88 SER A N 1
ATOM 635 C CA . SER A 1 88 ? 3.406 0.789 -13.341 1.00 81.75 88 SER A CA 1
ATOM 636 C C . SER A 1 88 ? 3.207 0.907 -11.839 1.00 81.75 88 SER A C 1
ATOM 638 O O . SER A 1 88 ? 2.530 0.082 -11.219 1.00 81.75 88 SER A O 1
ATOM 640 N N . PHE A 1 89 ? 3.777 1.961 -11.260 1.00 86.12 89 PHE A N 1
ATOM 641 C CA . PHE A 1 89 ? 3.506 2.314 -9.877 1.00 86.12 89 PHE A CA 1
ATOM 642 C C . PHE A 1 89 ? 2.040 2.767 -9.733 1.00 86.12 89 PHE A C 1
ATOM 644 O O . PHE A 1 89 ? 1.563 3.509 -10.595 1.00 86.12 89 PHE A O 1
ATOM 651 N N . PRO A 1 90 ? 1.314 2.342 -8.684 1.00 87.56 90 PRO A N 1
ATOM 652 C CA . PRO A 1 90 ? -0.048 2.804 -8.433 1.00 87.56 90 PRO A CA 1
ATOM 653 C C . PRO A 1 90 ? -0.059 4.246 -7.903 1.00 87.56 90 PRO A C 1
ATOM 655 O O . PRO A 1 90 ? 0.146 4.509 -6.714 1.00 87.56 90 PRO A O 1
ATOM 658 N N . GLU A 1 91 ? -0.284 5.193 -8.812 1.00 88.94 91 GLU A N 1
ATOM 659 C CA . GLU A 1 91 ? -0.320 6.634 -8.550 1.00 88.94 91 GLU A CA 1
ATOM 660 C C . GLU A 1 91 ? -1.344 7.026 -7.478 1.00 88.94 91 GLU A C 1
ATOM 662 O O . GLU A 1 91 ? -1.110 7.977 -6.730 1.00 88.94 91 GLU A O 1
ATOM 667 N N . GLY A 1 92 ? -2.446 6.287 -7.335 1.00 89.25 92 GLY A N 1
ATOM 668 C CA . GLY A 1 92 ? -3.457 6.552 -6.309 1.00 89.25 92 GLY A CA 1
ATOM 669 C C . GLY A 1 92 ? -2.897 6.480 -4.886 1.00 89.25 92 GLY A C 1
ATOM 670 O O . GLY A 1 92 ? -3.305 7.259 -4.023 1.00 89.25 92 GLY A O 1
ATOM 671 N N . LEU A 1 93 ? -1.869 5.654 -4.645 1.00 91.19 93 LEU A N 1
ATOM 672 C CA . LEU A 1 93 ? -1.206 5.579 -3.337 1.00 91.19 93 LEU A CA 1
ATOM 673 C C . LEU A 1 93 ? -0.521 6.890 -2.937 1.00 91.19 93 LEU A C 1
ATOM 675 O O . LEU A 1 93 ? -0.372 7.159 -1.747 1.00 91.19 93 LEU A O 1
ATOM 679 N N . THR A 1 94 ? -0.138 7.725 -3.906 1.00 90.69 94 THR A N 1
ATOM 680 C CA . THR A 1 94 ? 0.490 9.032 -3.645 1.00 90.69 94 THR A CA 1
ATOM 681 C C . THR A 1 94 ? -0.478 10.057 -3.051 1.00 90.69 94 THR A C 1
ATOM 683 O O . THR A 1 94 ? -0.048 11.092 -2.546 1.00 90.69 94 THR A O 1
ATOM 686 N N . ALA A 1 95 ? -1.783 9.773 -3.076 1.00 90.12 95 ALA A N 1
ATOM 687 C CA . ALA A 1 95 ? -2.802 10.585 -2.422 1.00 90.12 95 ALA A CA 1
ATOM 688 C C . ALA A 1 95 ? -3.093 10.139 -0.978 1.00 90.12 95 ALA A C 1
ATOM 690 O O . ALA A 1 95 ? -3.806 10.845 -0.259 1.00 90.12 95 ALA A O 1
ATOM 691 N N . SER A 1 96 ? -2.554 8.995 -0.536 1.00 92.44 96 SER A N 1
ATOM 692 C CA . SER A 1 96 ? -2.814 8.491 0.811 1.00 92.44 96 SER A CA 1
ATOM 693 C C . SER A 1 96 ? -2.216 9.413 1.871 1.00 92.44 96 SER A C 1
ATOM 695 O O . SER A 1 96 ? -1.037 9.751 1.840 1.00 92.44 96 SER A O 1
ATOM 697 N N . SER A 1 97 ? -3.029 9.793 2.855 1.00 90.69 97 SER A N 1
ATOM 698 C CA . SER A 1 97 ? -2.585 10.616 3.991 1.00 90.69 97 SER A CA 1
ATOM 699 C C . SER A 1 97 ? -2.167 9.798 5.216 1.00 90.69 97 SER A C 1
ATOM 701 O O . SER A 1 97 ? -1.699 10.364 6.207 1.00 90.69 97 SER A O 1
ATOM 703 N N . THR A 1 98 ? -2.346 8.477 5.161 1.00 95.62 98 THR A N 1
ATOM 704 C CA . THR A 1 98 ? -2.158 7.561 6.294 1.00 95.62 98 THR A CA 1
ATOM 705 C C . THR A 1 98 ? -1.139 6.467 6.031 1.00 95.62 98 THR A C 1
ATOM 707 O O . THR A 1 98 ? -0.647 5.883 6.996 1.00 95.62 98 THR A O 1
ATOM 710 N N . LEU A 1 99 ? -0.799 6.195 4.767 1.00 96.00 99 LEU A N 1
ATOM 711 C CA . LEU A 1 99 ? 0.137 5.137 4.409 1.00 96.00 99 LEU A CA 1
ATOM 712 C C . LEU A 1 99 ? 1.522 5.428 4.998 1.00 96.00 99 LEU A C 1
ATOM 714 O O . LEU A 1 99 ? 2.121 6.470 4.727 1.00 96.00 99 LEU A O 1
ATOM 718 N N . GLN A 1 100 ? 2.012 4.497 5.814 1.00 96.31 100 GLN A N 1
ATOM 719 C CA . GLN A 1 100 ? 3.278 4.597 6.543 1.00 96.31 100 GLN A CA 1
ATOM 720 C C . GLN A 1 100 ? 4.299 3.585 6.045 1.00 96.31 100 GLN A C 1
ATOM 722 O O . GLN A 1 100 ? 5.481 3.906 5.943 1.00 96.31 100 GLN A O 1
ATOM 727 N N . ASN A 1 101 ? 3.855 2.368 5.737 1.00 96.06 101 ASN A N 1
ATOM 728 C CA . ASN A 1 101 ? 4.722 1.289 5.292 1.00 96.06 101 ASN A CA 1
ATOM 729 C C . ASN A 1 101 ? 4.229 0.765 3.949 1.00 96.06 101 ASN A C 1
ATOM 731 O O . ASN A 1 101 ? 3.097 0.288 3.840 1.00 96.06 101 ASN A O 1
ATOM 735 N N . LEU A 1 102 ? 5.096 0.834 2.946 1.00 93.62 102 LEU A N 1
ATOM 736 C CA . LEU A 1 102 ? 4.832 0.302 1.619 1.00 93.62 102 LEU A CA 1
ATOM 737 C C . LEU A 1 102 ? 5.921 -0.704 1.250 1.00 93.62 102 LEU A C 1
ATOM 739 O O . LEU A 1 102 ? 7.096 -0.355 1.176 1.00 93.62 102 LEU A O 1
ATOM 743 N N . THR A 1 103 ? 5.530 -1.944 0.983 1.00 92.38 103 THR A N 1
ATOM 744 C CA . THR A 1 103 ? 6.420 -2.957 0.406 1.00 92.38 103 THR A CA 1
ATOM 745 C C . THR A 1 103 ? 5.887 -3.360 -0.957 1.00 92.38 103 THR A C 1
ATOM 747 O O . THR A 1 103 ? 4.792 -3.921 -1.060 1.00 92.38 103 THR A O 1
ATOM 750 N N . ILE A 1 104 ? 6.671 -3.110 -2.004 1.00 87.69 104 ILE A N 1
ATOM 751 C CA . ILE A 1 104 ? 6.363 -3.565 -3.357 1.00 87.69 104 ILE A CA 1
ATOM 752 C C . ILE A 1 104 ? 7.345 -4.657 -3.780 1.00 87.69 104 ILE A C 1
ATOM 754 O O . ILE A 1 104 ? 8.532 -4.393 -3.963 1.00 87.69 104 ILE A O 1
ATOM 758 N N . ALA A 1 105 ? 6.845 -5.877 -3.971 1.00 84.56 105 ALA A N 1
ATOM 759 C CA . ALA A 1 105 ? 7.572 -6.971 -4.598 1.00 84.56 105 ALA A CA 1
ATOM 760 C C . ALA A 1 105 ? 7.003 -7.197 -6.008 1.00 84.56 105 ALA A C 1
ATOM 762 O O . ALA A 1 105 ? 5.977 -7.849 -6.159 1.00 84.56 105 ALA A O 1
ATOM 763 N N . SER A 1 106 ? 7.633 -6.637 -7.048 1.00 71.25 106 SER A N 1
ATOM 764 C CA . SER A 1 106 ? 7.147 -6.767 -8.435 1.00 71.25 106 SER A CA 1
ATOM 765 C C . SER A 1 106 ? 8.288 -6.909 -9.422 1.00 71.25 106 SER A C 1
ATOM 767 O O . SER A 1 106 ? 9.117 -6.019 -9.497 1.00 71.25 106 SER A O 1
ATOM 769 N N . SER A 1 107 ? 8.250 -7.937 -10.270 1.00 67.44 107 SER A N 1
ATOM 770 C CA . SER A 1 107 ? 9.299 -8.227 -11.262 1.00 67.44 107 SER A CA 1
ATOM 771 C C . SER A 1 107 ? 9.419 -7.244 -12.432 1.00 67.44 107 SER A C 1
ATOM 773 O O . SER A 1 107 ? 10.423 -7.284 -13.140 1.00 67.44 107 SER A O 1
ATOM 775 N N . GLN A 1 108 ? 8.434 -6.367 -12.655 1.00 76.56 108 GLN A N 1
ATOM 776 C CA . GLN A 1 108 ? 8.364 -5.522 -13.862 1.00 76.56 108 GLN A CA 1
ATOM 777 C C . GLN A 1 108 ? 8.178 -4.029 -13.569 1.00 76.56 108 GLN A C 1
ATOM 779 O O . GLN A 1 108 ? 7.906 -3.264 -14.487 1.00 76.56 108 GLN A O 1
ATOM 784 N N . LEU A 1 109 ? 8.307 -3.596 -12.312 1.00 81.62 109 LEU A N 1
ATOM 785 C CA . LEU A 1 109 ? 8.135 -2.185 -11.980 1.00 81.62 109 LEU A CA 1
ATOM 786 C C . LEU A 1 109 ? 9.337 -1.370 -12.484 1.00 81.62 109 LEU A C 1
ATOM 788 O O . LEU A 1 109 ? 10.424 -1.472 -11.917 1.00 81.62 109 LEU A O 1
ATOM 792 N N . GLU A 1 110 ? 9.133 -0.573 -13.533 1.00 80.44 110 GLU A N 1
ATOM 793 C CA . GLU A 1 110 ? 10.198 0.195 -14.203 1.00 80.44 110 GLU A CA 1
ATOM 794 C C . GLU A 1 110 ? 10.440 1.579 -13.584 1.00 80.44 110 GLU A C 1
ATOM 796 O O . GLU A 1 110 ? 11.532 2.135 -13.708 1.00 80.44 110 GLU A O 1
ATOM 801 N N . ASN A 1 111 ? 9.433 2.152 -12.920 1.00 79.88 111 ASN A N 1
ATOM 802 C CA . ASN A 1 111 ? 9.511 3.467 -12.286 1.00 79.88 111 ASN A CA 1
ATOM 803 C C . ASN A 1 111 ? 8.658 3.542 -11.012 1.00 79.88 111 ASN A C 1
ATOM 805 O O . ASN A 1 111 ? 7.784 2.709 -10.772 1.00 79.88 111 ASN A O 1
ATOM 809 N N . VAL A 1 112 ? 8.928 4.564 -10.200 1.00 86.38 112 VAL A N 1
ATOM 810 C CA . VAL A 1 112 ? 8.148 4.930 -9.013 1.00 86.38 112 VAL A CA 1
ATOM 811 C C . VAL A 1 112 ? 7.753 6.395 -9.139 1.00 86.38 112 VAL A C 1
ATOM 813 O O . VAL A 1 112 ? 8.589 7.220 -9.509 1.00 86.38 112 VAL A O 1
ATOM 816 N N . SER A 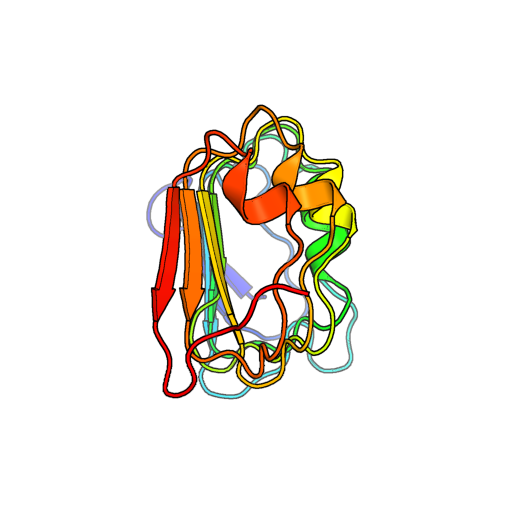1 113 ? 6.501 6.712 -8.812 1.00 87.00 113 SER A N 1
ATOM 817 C CA . SER A 1 113 ? 5.980 8.077 -8.878 1.00 87.00 113 SER A CA 1
ATOM 818 C C . SER A 1 113 ? 6.740 9.047 -7.976 1.00 87.00 113 SER A C 1
ATOM 820 O O . SER A 1 113 ? 7.029 8.743 -6.816 1.00 87.00 113 SER A O 1
ATOM 822 N N . ASP A 1 114 ? 6.960 10.266 -8.473 1.00 87.31 114 ASP A N 1
ATOM 823 C CA . ASP A 1 114 ? 7.478 11.378 -7.674 1.00 87.31 114 ASP A CA 1
ATOM 824 C C . ASP A 1 114 ? 6.571 11.722 -6.484 1.00 87.31 114 ASP A C 1
ATOM 826 O O . ASP A 1 114 ? 7.050 12.165 -5.436 1.00 87.31 114 ASP A O 1
ATOM 830 N N . GLY A 1 115 ? 5.264 11.484 -6.635 1.00 86.94 115 GLY A N 1
ATOM 831 C CA . GLY A 1 115 ? 4.265 11.729 -5.599 1.00 86.94 115 GLY A CA 1
ATOM 832 C C . GLY A 1 115 ? 4.488 10.888 -4.342 1.00 86.94 115 GLY A C 1
ATOM 833 O O . GLY A 1 115 ? 4.136 11.322 -3.248 1.00 86.94 115 GLY A O 1
ATOM 834 N N . LEU A 1 116 ? 5.129 9.720 -4.461 1.00 87.69 116 LEU A N 1
ATOM 835 C CA . LEU A 1 116 ? 5.411 8.864 -3.310 1.00 87.69 116 LEU A CA 1
ATOM 836 C C . LEU A 1 116 ? 6.407 9.524 -2.347 1.00 87.69 116 LEU A C 1
ATOM 838 O O . LEU A 1 116 ? 6.242 9.453 -1.133 1.00 87.69 116 LEU A O 1
ATOM 842 N N . TRP A 1 117 ? 7.431 10.195 -2.876 1.00 87.56 117 TRP A N 1
ATOM 843 C CA . TRP A 1 117 ? 8.522 10.748 -2.065 1.00 87.56 117 TRP A CA 1
ATOM 844 C C . TRP A 1 117 ? 8.104 11.960 -1.233 1.00 87.56 117 TRP A C 1
ATOM 846 O O . TRP A 1 117 ? 8.788 12.311 -0.271 1.00 87.56 117 TRP A O 1
ATOM 856 N N . VAL A 1 118 ? 6.984 12.591 -1.596 1.00 86.06 118 VAL A N 1
ATOM 857 C CA . VAL A 1 118 ? 6.407 13.744 -0.890 1.00 86.06 118 VAL A CA 1
ATOM 858 C C . VAL A 1 118 ? 5.306 13.352 0.098 1.00 86.06 118 VAL A C 1
ATOM 860 O O . VAL A 1 118 ? 4.741 14.231 0.754 1.00 86.06 118 VAL A O 1
ATOM 863 N N . LEU A 1 119 ? 5.008 12.056 0.241 1.00 89.06 119 LEU A N 1
ATOM 864 C CA . LEU A 1 119 ? 4.097 11.565 1.269 1.00 89.06 119 LEU A CA 1
ATOM 865 C C . LEU A 1 119 ? 4.680 11.817 2.660 1.00 89.06 119 LEU A C 1
ATOM 867 O O . LEU A 1 119 ? 5.606 11.140 3.098 1.00 89.06 119 LEU A O 1
ATOM 871 N N . ALA A 1 120 ? 4.088 12.762 3.388 1.00 86.12 120 ALA A N 1
ATOM 872 C CA . ALA A 1 120 ? 4.520 13.101 4.743 1.00 86.12 120 ALA A CA 1
ATOM 873 C C . ALA A 1 120 ? 4.295 11.968 5.762 1.00 86.12 120 ALA A C 1
ATOM 875 O O . ALA A 1 120 ? 4.924 11.963 6.818 1.00 86.12 120 ALA A O 1
ATOM 876 N N . SER A 1 121 ? 3.374 11.042 5.481 1.00 91.94 121 SER A N 1
ATOM 877 C CA . SER A 1 121 ? 3.079 9.902 6.351 1.00 91.94 121 SER A CA 1
ATOM 878 C C . SER A 1 121 ? 4.015 8.718 6.133 1.00 91.94 121 SER A C 1
ATOM 880 O O . SER A 1 121 ? 4.082 7.862 7.010 1.00 91.94 121 SER A O 1
ATOM 882 N N . LEU A 1 122 ? 4.710 8.642 4.994 1.00 93.38 122 LEU A N 1
ATOM 883 C CA . LEU A 1 122 ? 5.506 7.476 4.631 1.00 93.38 122 LEU A CA 1
ATOM 884 C C . LEU A 1 122 ? 6.766 7.407 5.501 1.00 93.38 122 LEU A C 1
ATOM 886 O O . LEU A 1 122 ? 7.555 8.346 5.561 1.00 93.38 122 LEU A O 1
ATOM 890 N N . ILE A 1 123 ? 6.951 6.276 6.175 1.00 94.38 123 ILE A N 1
ATOM 891 C CA . ILE A 1 123 ? 8.068 6.023 7.092 1.00 94.38 123 ILE A CA 1
ATOM 892 C C . ILE A 1 123 ? 9.020 5.006 6.473 1.00 94.38 123 ILE A C 1
ATOM 894 O O . ILE A 1 123 ? 10.233 5.204 6.500 1.00 94.38 123 ILE A O 1
ATOM 898 N N . ASN A 1 124 ? 8.480 3.940 5.879 1.00 92.81 124 ASN A N 1
ATOM 899 C CA . ASN A 1 124 ? 9.268 2.883 5.263 1.00 92.81 124 ASN A CA 1
ATOM 900 C C . ASN A 1 124 ? 8.754 2.589 3.857 1.00 92.81 124 ASN A C 1
ATOM 902 O O . ASN A 1 124 ? 7.560 2.357 3.648 1.00 92.81 124 ASN A O 1
ATOM 906 N N . PHE A 1 125 ? 9.688 2.514 2.916 1.00 90.88 125 PHE A N 1
ATOM 907 C CA . PHE A 1 125 ? 9.430 2.048 1.569 1.00 90.88 125 PHE A CA 1
ATOM 908 C C . PHE A 1 125 ? 10.445 0.978 1.181 1.00 90.88 125 PHE A C 1
ATOM 910 O O . PHE A 1 125 ? 11.658 1.187 1.235 1.00 90.88 125 PHE A O 1
ATOM 917 N N . GLU A 1 126 ? 9.940 -0.185 0.800 1.00 89.50 126 GLU A N 1
ATOM 918 C CA . GLU A 1 126 ? 10.750 -1.320 0.387 1.00 89.50 126 GLU A CA 1
ATOM 919 C C . GLU A 1 126 ? 10.367 -1.755 -1.024 1.00 89.50 126 GLU A C 1
ATOM 921 O O . GLU A 1 126 ? 9.192 -1.982 -1.321 1.00 89.50 126 GLU A O 1
ATOM 926 N N . LEU A 1 127 ? 11.376 -1.897 -1.882 1.00 85.56 127 LEU A N 1
ATOM 927 C CA . LEU A 1 127 ? 11.235 -2.436 -3.228 1.00 85.56 127 LEU A CA 1
ATOM 928 C C . LEU A 1 127 ? 12.040 -3.717 -3.354 1.00 85.56 127 LEU A C 1
ATOM 930 O O . LEU A 1 127 ? 13.260 -3.719 -3.173 1.00 85.56 127 LEU A O 1
ATOM 934 N N . ASN A 1 128 ? 11.341 -4.791 -3.703 1.00 84.06 128 ASN A N 1
ATOM 935 C CA . ASN A 1 128 ? 11.895 -6.128 -3.801 1.00 84.06 128 ASN A CA 1
ATOM 936 C C . ASN A 1 128 ? 11.754 -6.671 -5.225 1.00 84.06 128 ASN A C 1
ATOM 938 O O . ASN A 1 128 ? 10.667 -6.672 -5.799 1.00 84.06 128 ASN A O 1
ATOM 942 N N . SER A 1 129 ? 12.854 -7.197 -5.769 1.00 72.88 129 SER A N 1
ATOM 943 C CA . SER A 1 129 ? 12.903 -7.880 -7.069 1.00 72.88 129 SER A CA 1
ATOM 944 C C . SER A 1 129 ? 12.276 -7.074 -8.212 1.00 72.88 129 SER A C 1
ATOM 946 O O . SER A 1 129 ? 11.515 -7.638 -8.987 1.00 72.88 129 SER A O 1
ATOM 948 N N . THR A 1 130 ? 12.578 -5.776 -8.309 1.00 73.00 130 THR A N 1
ATOM 949 C CA . THR A 1 130 ? 12.038 -4.883 -9.345 1.00 73.00 130 THR A CA 1
ATOM 950 C C . THR A 1 130 ? 12.901 -4.787 -10.595 1.00 73.00 130 THR A C 1
ATOM 952 O O . THR A 1 130 ? 14.119 -4.935 -10.536 1.00 73.00 130 THR A O 1
ATOM 955 N N . GLY A 1 131 ? 12.263 -4.495 -11.735 1.00 75.75 131 GLY A N 1
ATOM 956 C CA . GLY A 1 131 ? 12.924 -4.075 -12.978 1.00 75.75 131 GLY A CA 1
ATOM 957 C C . GLY A 1 131 ? 13.322 -2.596 -12.965 1.00 75.75 131 GLY A C 1
ATOM 958 O O . GLY A 1 131 ? 13.387 -1.961 -14.013 1.00 75.75 131 GLY A O 1
ATOM 959 N N . LEU A 1 132 ? 13.515 -2.024 -11.775 1.00 79.25 132 LEU A N 1
ATOM 960 C CA . LEU A 1 132 ? 13.669 -0.593 -11.582 1.00 79.25 132 LEU A CA 1
ATOM 961 C C . LEU A 1 132 ? 15.070 -0.159 -12.009 1.00 79.25 132 LEU A C 1
ATOM 963 O O . LEU A 1 132 ? 16.056 -0.413 -11.314 1.00 79.25 132 LEU A O 1
ATOM 967 N N . GLU A 1 133 ? 15.154 0.525 -13.143 1.00 75.44 133 GLU A N 1
ATOM 968 C CA . GLU A 1 133 ? 16.423 1.056 -13.647 1.00 75.44 133 GLU A CA 1
ATOM 969 C C . GLU A 1 133 ? 16.755 2.424 -13.029 1.00 75.44 133 GLU A C 1
ATOM 971 O O . GLU A 1 133 ? 17.928 2.750 -12.827 1.00 75.44 133 GLU A O 1
ATOM 976 N N . CYS A 1 134 ? 15.718 3.196 -12.687 1.00 77.25 134 CYS A N 1
ATOM 977 C CA . CYS A 1 134 ? 15.814 4.589 -12.265 1.00 77.25 134 CYS A CA 1
ATOM 978 C C . CYS A 1 134 ? 14.978 4.887 -11.010 1.00 77.25 134 CYS A C 1
ATOM 980 O O . CYS A 1 134 ? 13.811 4.508 -10.917 1.00 77.25 134 CYS A O 1
ATOM 982 N N . LEU A 1 135 ? 15.549 5.665 -10.093 1.00 81.81 135 LEU A N 1
ATOM 983 C CA . LEU A 1 135 ? 14.852 6.344 -9.001 1.00 81.81 135 LEU A CA 1
ATOM 984 C C . LEU A 1 135 ? 14.959 7.856 -9.167 1.00 81.81 135 LEU A C 1
ATOM 986 O O . LEU A 1 135 ? 16.016 8.362 -9.532 1.00 81.81 135 LEU A O 1
ATOM 990 N N . SER A 1 136 ? 13.880 8.559 -8.839 1.00 84.62 136 SER A N 1
ATOM 991 C CA . SER A 1 136 ? 13.847 10.021 -8.812 1.00 84.62 136 SER A CA 1
ATOM 992 C C . SER A 1 136 ? 14.821 10.592 -7.778 1.00 84.62 136 SER A C 1
ATOM 994 O O . SER A 1 136 ? 14.968 10.001 -6.706 1.00 84.62 136 SER A O 1
ATOM 996 N N . PRO A 1 137 ? 15.402 11.791 -7.977 1.00 81.62 137 PRO A N 1
ATOM 997 C CA . PRO A 1 137 ? 16.245 12.428 -6.970 1.00 81.62 137 PRO A CA 1
ATOM 998 C C . PRO A 1 137 ? 15.454 12.776 -5.702 1.00 81.62 137 PRO A C 1
ATOM 1000 O O . PRO A 1 137 ? 16.041 12.970 -4.634 1.00 81.62 137 PRO A O 1
ATOM 1003 N N . LEU A 1 138 ? 14.118 12.842 -5.800 1.00 81.94 138 LEU A N 1
ATOM 1004 C CA . LEU A 1 138 ? 13.242 13.049 -4.651 1.00 81.94 138 LEU A CA 1
ATOM 1005 C C . LEU A 1 138 ? 13.333 11.903 -3.631 1.00 81.94 138 LEU A C 1
ATOM 1007 O O . LEU A 1 138 ? 13.106 12.128 -2.442 1.00 81.94 138 LEU A O 1
ATOM 1011 N N . SER A 1 139 ? 13.776 10.714 -4.050 1.00 78.44 139 SER A N 1
ATOM 1012 C CA . SER A 1 139 ? 13.984 9.570 -3.159 1.00 78.44 139 SER A CA 1
ATOM 1013 C C . SER A 1 139 ? 15.076 9.791 -2.109 1.00 78.44 139 SER A C 1
ATOM 1015 O O . SER A 1 139 ? 15.208 8.988 -1.192 1.00 78.44 139 SER A O 1
ATOM 1017 N N . TRP A 1 140 ? 15.895 10.837 -2.240 1.00 74.56 140 TRP A N 1
ATOM 1018 C CA . TRP A 1 140 ? 16.967 11.172 -1.292 1.00 74.56 140 TRP A CA 1
ATOM 1019 C C . TRP A 1 140 ? 16.638 12.327 -0.352 1.00 74.56 140 TRP A C 1
ATOM 1021 O O . TRP A 1 140 ? 17.398 12.585 0.581 1.00 74.56 140 TRP A O 1
ATOM 1031 N N . VAL A 1 141 ? 15.542 13.040 -0.602 1.00 80.38 141 VAL A N 1
ATOM 1032 C CA . VAL A 1 141 ? 15.079 14.144 0.256 1.00 80.38 141 VAL A CA 1
ATOM 1033 C C . VAL A 1 141 ? 13.832 13.780 1.054 1.00 80.38 141 VAL A C 1
ATOM 1035 O O . VAL A 1 141 ? 13.385 14.585 1.864 1.00 80.38 141 VAL A O 1
ATOM 1038 N N . THR A 1 142 ? 13.277 12.588 0.832 1.00 81.44 142 THR A N 1
ATOM 1039 C CA . THR A 1 142 ? 12.240 12.025 1.694 1.00 81.44 142 THR A CA 1
ATOM 1040 C C . THR A 1 142 ? 12.829 11.638 3.054 1.00 81.44 142 THR A C 1
ATOM 1042 O O . THR A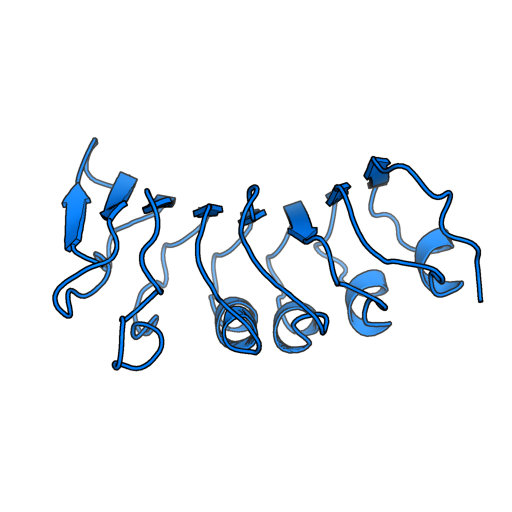 1 142 ? 13.969 11.177 3.137 1.00 81.44 142 THR A O 1
ATOM 1045 N N . ASP A 1 143 ? 12.043 11.804 4.117 1.00 84.50 143 ASP A N 1
ATOM 1046 C CA . ASP A 1 143 ? 12.382 11.291 5.451 1.00 84.50 143 ASP A CA 1
ATOM 1047 C C . ASP A 1 143 ? 12.109 9.776 5.572 1.00 84.50 143 ASP A C 1
ATOM 1049 O O . ASP A 1 143 ? 12.491 9.149 6.564 1.00 84.50 143 ASP A O 1
ATOM 1053 N N . ALA A 1 144 ? 11.464 9.174 4.565 1.00 86.56 144 ALA A N 1
ATOM 1054 C CA . ALA A 1 144 ? 11.183 7.748 4.532 1.00 86.56 144 ALA A CA 1
ATOM 1055 C C . ALA A 1 144 ? 12.469 6.920 4.367 1.00 86.56 144 ALA A C 1
ATOM 1057 O O . ALA A 1 144 ? 13.345 7.209 3.550 1.00 86.56 144 ALA A O 1
ATOM 1058 N N . SER A 1 145 ? 12.556 5.823 5.112 1.00 88.06 145 SER A N 1
ATOM 1059 C CA . SER A 1 145 ? 13.606 4.823 4.944 1.00 88.06 145 SER A CA 1
ATOM 1060 C C . SER A 1 145 ? 13.353 4.014 3.673 1.00 88.06 145 SER A C 1
ATOM 1062 O O . SER A 1 145 ? 12.365 3.284 3.596 1.00 88.06 145 SER A O 1
ATOM 1064 N N . LEU A 1 146 ? 14.259 4.121 2.699 1.00 86.38 146 LEU A N 1
ATOM 1065 C CA . LEU A 1 146 ? 14.223 3.354 1.454 1.00 86.38 146 LEU A CA 1
ATOM 1066 C C . LEU A 1 146 ? 15.123 2.114 1.539 1.00 86.38 146 LEU A C 1
ATOM 1068 O O . LEU A 1 146 ? 16.330 2.232 1.758 1.00 86.38 146 LEU A O 1
ATOM 1072 N N . SER 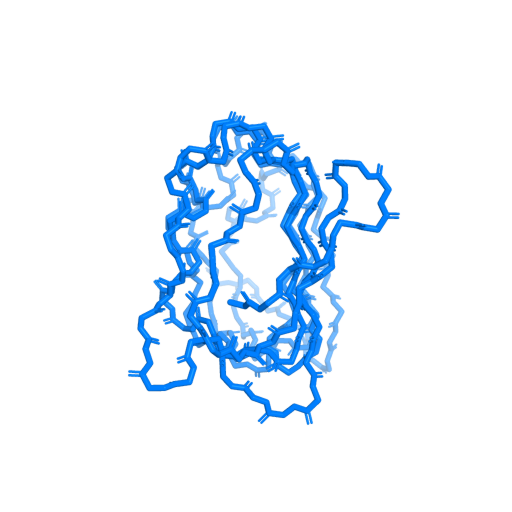A 1 147 ? 14.548 0.937 1.300 1.00 86.44 147 SER A N 1
ATOM 1073 C CA . SER A 1 147 ? 15.278 -0.323 1.123 1.00 86.44 147 SER A CA 1
ATOM 1074 C C . SER A 1 147 ? 15.055 -0.874 -0.283 1.00 86.44 147 SER A C 1
ATOM 1076 O O . SER A 1 147 ? 13.919 -1.002 -0.730 1.00 86.44 147 SER A O 1
ATOM 1078 N N . LEU A 1 148 ? 16.141 -1.231 -0.968 1.00 82.25 148 LEU A N 1
ATOM 1079 C CA . LEU A 1 148 ? 16.113 -1.832 -2.302 1.00 82.25 148 LEU A CA 1
ATOM 1080 C C . LEU A 1 148 ? 16.763 -3.212 -2.226 1.00 82.25 148 LEU A C 1
ATOM 1082 O O . LEU A 1 148 ? 17.970 -3.306 -1.992 1.00 82.25 148 LEU A O 1
ATOM 1086 N N . ASN A 1 149 ? 15.987 -4.273 -2.431 1.00 73.69 149 ASN A N 1
ATOM 1087 C CA . ASN A 1 149 ? 16.501 -5.640 -2.457 1.00 73.69 149 ASN A CA 1
ATOM 1088 C C . ASN A 1 149 ? 16.267 -6.247 -3.852 1.00 73.69 149 ASN A C 1
ATOM 1090 O O . ASN A 1 149 ? 15.136 -6.524 -4.240 1.00 73.69 149 ASN A O 1
ATOM 1094 N N . GLY A 1 150 ? 17.322 -6.467 -4.638 1.00 63.94 150 GLY A N 1
ATOM 1095 C CA . GLY A 1 150 ? 17.197 -6.991 -6.005 1.00 63.94 150 GLY A CA 1
ATOM 1096 C C . GLY A 1 150 ? 18.537 -7.135 -6.729 1.00 63.94 150 GLY A C 1
ATOM 1097 O O . GLY A 1 150 ? 19.566 -6.681 -6.231 1.00 63.94 150 GLY A O 1
ATOM 1098 N N . GLU A 1 151 ? 18.531 -7.797 -7.892 1.00 54.22 151 GLU A N 1
ATOM 1099 C CA . GLU A 1 151 ? 19.753 -8.146 -8.643 1.00 54.22 151 GLU A CA 1
ATOM 1100 C C . GLU A 1 151 ? 20.413 -6.962 -9.374 1.00 54.22 151 GLU A C 1
ATOM 1102 O O . GLU A 1 151 ? 21.581 -7.055 -9.757 1.00 54.22 151 GLU A O 1
ATOM 1107 N N . THR A 1 152 ? 19.720 -5.831 -9.531 1.00 57.50 152 THR A N 1
ATOM 1108 C CA . THR A 1 152 ? 20.251 -4.630 -10.189 1.00 57.50 152 THR A CA 1
ATOM 1109 C C . THR A 1 152 ? 20.222 -3.426 -9.245 1.00 57.50 152 THR A C 1
ATOM 1111 O O . THR A 1 152 ? 19.165 -3.106 -8.701 1.00 57.50 152 THR A O 1
ATOM 1114 N N . PRO A 1 153 ? 21.350 -2.724 -9.034 1.00 60.91 153 PRO A N 1
ATOM 1115 C CA . PRO A 1 153 ? 21.338 -1.482 -8.274 1.00 60.91 153 PRO A CA 1
ATOM 1116 C C . PRO A 1 153 ? 20.591 -0.414 -9.079 1.00 60.91 153 PRO A C 1
ATOM 1118 O O . PRO A 1 153 ? 21.059 -0.018 -10.147 1.00 60.91 153 PRO A O 1
ATOM 1121 N N . ALA A 1 154 ? 19.444 0.046 -8.575 1.00 64.25 154 ALA A N 1
ATOM 1122 C CA . ALA A 1 154 ? 18.739 1.180 -9.166 1.00 64.25 154 ALA A CA 1
ATOM 1123 C C . ALA A 1 154 ? 19.659 2.412 -9.177 1.00 64.25 154 ALA A C 1
ATOM 1125 O O . ALA A 1 154 ? 20.348 2.698 -8.189 1.00 64.25 154 ALA A O 1
ATOM 1126 N N . VAL A 1 155 ? 19.694 3.131 -10.298 1.00 65.44 155 VAL A N 1
ATOM 1127 C CA . VAL A 1 155 ? 20.478 4.363 -10.459 1.00 65.44 155 VAL A CA 1
ATOM 1128 C C . VAL A 1 155 ? 19.554 5.559 -10.248 1.00 65.44 155 VAL A C 1
ATOM 1130 O O . VAL A 1 155 ? 18.348 5.450 -10.435 1.00 65.44 155 VAL A O 1
ATOM 1133 N N . ILE A 1 156 ? 20.088 6.712 -9.845 1.00 67.44 156 ILE A N 1
ATOM 1134 C CA . ILE A 1 156 ? 19.286 7.940 -9.849 1.00 67.44 156 ILE A CA 1
ATOM 1135 C C . ILE A 1 156 ? 19.262 8.539 -11.239 1.00 67.44 156 ILE A C 1
ATOM 1137 O O . ILE A 1 156 ? 20.308 8.705 -11.874 1.00 67.44 156 ILE A O 1
ATOM 1141 N N . CYS A 1 157 ? 18.059 8.910 -11.640 1.00 71.81 157 CYS A N 1
ATOM 1142 C CA . CYS A 1 157 ? 17.737 9.682 -12.820 1.00 71.81 157 CYS A CA 1
ATOM 1143 C C . CYS A 1 157 ? 16.982 10.917 -12.295 1.00 71.81 157 CYS A C 1
ATOM 1145 O O . CYS A 1 157 ? 17.370 12.041 -12.669 1.00 71.81 157 CYS A O 1
#

Radius of gyration: 15.28 Å; chains: 1; bounding box: 38×35×30 Å

Secondary structure (DSSP, 8-state):
-EEEESSSSEEEEES-TTPPPPTT-SEEEE--SSPPTTTTSPPPP-TT-TT--EEEE-S---TTTGGGGGG-TT--EEEE-TT---SS--GGGGG-SS--EEEEE-TT-----HHHHT-TT--EEEEES----EE-GGGGTSSSEEEEESSS-PEE-

pLDDT: mean 80.09, std 12.35, range [45.69, 97.5]

Organism: NCBI:txid2315210

Foldseek 3Di:
DDWDDPDQQETEDEADDQDADDLSHQHYAYDYPAAERQRPHDHHDCPNVQNHAEYEYELYEQEQNCLVVLVRQRHAYYAYYYNYAYQEENVSVLNHQRHAYYEDEHQHDAEYDLSNLPRPNHAEYEYHNYPHQEYEPSVVVRNHHYYYHHDDDHDYD